Protein AF-A0A5K1FFJ9-F1 (afdb_monomer_lite)

Foldseek 3Di:
DAEPAQDADEEADDLCVLVPVPDLDYAHYHYHYDDDDHPSCVVSPDHD

Sequence (48 aa):
HFNLSWNTFDGNIPQQLDHMVNIEAIDLSHNKLSGEIPKSLEKLQHIQ

Organism: NCBI:txid210225

Radius of gyration: 10.24 Å; chains: 1; bounding box: 25×18×20 Å

pLDDT: mean 81.13, std 14.46, range [38.5, 96.88]

Structure (mmCIF, N/CA/C/O backbone):
data_AF-A0A5K1FFJ9-F1
#
_entry.id   AF-A0A5K1FFJ9-F1
#
loop_
_atom_site.group_PDB
_atom_site.id
_atom_site.type_symbol
_atom_site.label_atom_id
_atom_site.label_alt_id
_atom_site.label_comp_id
_atom_site.label_asym_id
_atom_site.label_entity_id
_atom_site.label_seq_id
_atom_site.pdbx_PDB_ins_code
_atom_site.Cartn_x
_atom_site.Cartn_y
_atom_site.Cartn_z
_atom_site.occupancy
_atom_site.B_iso_or_equiv
_atom_site.auth_seq_id
_atom_site.auth_comp_id
_atom_site.auth_asym_id
_atom_site.auth_atom_id
_atom_site.pdbx_PDB_model_num
ATOM 1 N N . HIS A 1 1 ? -12.812 -9.625 -0.737 1.00 75.62 1 HIS A N 1
ATOM 2 C CA . HIS A 1 1 ? -11.341 -9.774 -0.723 1.00 75.62 1 HIS A CA 1
ATOM 3 C C . HIS A 1 1 ? -10.789 -9.449 -2.109 1.00 75.62 1 HIS A C 1
ATOM 5 O O . HIS A 1 1 ? -11.257 -10.038 -3.078 1.00 75.62 1 HIS A O 1
ATOM 11 N N . PHE A 1 2 ? -9.864 -8.498 -2.222 1.00 85.50 2 PHE A N 1
ATOM 12 C CA . PHE A 1 2 ? -9.301 -8.010 -3.483 1.00 85.50 2 PHE A CA 1
ATOM 13 C C . PHE A 1 2 ? -7.773 -8.112 -3.433 1.00 85.50 2 PHE A C 1
ATOM 15 O O . PHE A 1 2 ? -7.149 -7.521 -2.560 1.00 85.50 2 PHE A O 1
ATOM 22 N N . ASN A 1 3 ? -7.172 -8.894 -4.328 1.00 89.19 3 ASN A N 1
ATOM 23 C CA . ASN A 1 3 ? -5.731 -9.133 -4.330 1.00 89.19 3 ASN A CA 1
ATOM 24 C C . ASN A 1 3 ? -5.062 -8.300 -5.432 1.00 89.19 3 ASN A C 1
ATOM 26 O O . ASN A 1 3 ? -5.369 -8.454 -6.614 1.00 89.19 3 ASN A O 1
ATOM 30 N N . LEU A 1 4 ? -4.156 -7.423 -5.011 1.00 90.12 4 LEU A N 1
ATOM 31 C CA . LEU A 1 4 ? -3.281 -6.605 -5.842 1.00 90.12 4 LEU A CA 1
ATOM 32 C C . LEU A 1 4 ? -1.800 -6.869 -5.524 1.00 90.12 4 LEU A C 1
ATOM 34 O O . LEU A 1 4 ? -0.935 -6.064 -5.894 1.00 90.12 4 LEU A O 1
ATOM 38 N N . SER A 1 5 ? -1.487 -7.971 -4.842 1.00 94.12 5 SER A N 1
ATOM 39 C CA . SER A 1 5 ? -0.114 -8.301 -4.508 1.00 94.12 5 SER A CA 1
ATOM 40 C C . SER A 1 5 ? 0.703 -8.676 -5.736 1.00 94.12 5 SER A C 1
ATOM 42 O O . SER A 1 5 ? 0.168 -8.999 -6.798 1.00 94.12 5 SER A O 1
ATOM 44 N N . TRP A 1 6 ? 2.025 -8.563 -5.602 1.00 96.31 6 TRP A N 1
ATOM 45 C CA . TRP A 1 6 ? 2.991 -8.878 -6.663 1.00 96.31 6 TRP A CA 1
ATOM 46 C C . TRP A 1 6 ? 2.840 -8.032 -7.931 1.00 96.31 6 TRP A C 1
ATOM 48 O O . TRP A 1 6 ? 3.120 -8.486 -9.041 1.00 96.31 6 TRP A O 1
ATOM 58 N N . ASN A 1 7 ? 2.433 -6.777 -7.762 1.00 95.44 7 ASN A N 1
ATOM 59 C CA . ASN A 1 7 ? 2.456 -5.785 -8.825 1.00 95.44 7 ASN A CA 1
ATOM 60 C C . ASN A 1 7 ? 3.663 -4.850 -8.667 1.00 95.44 7 ASN A C 1
ATOM 62 O O . ASN A 1 7 ? 4.499 -4.978 -7.770 1.00 95.44 7 ASN A O 1
ATOM 66 N N . THR A 1 8 ? 3.788 -3.902 -9.589 1.00 96.88 8 THR A N 1
ATOM 67 C CA . THR A 1 8 ? 4.843 -2.886 -9.558 1.00 96.88 8 THR A CA 1
ATOM 68 C C . THR A 1 8 ? 4.312 -1.517 -9.147 1.00 96.88 8 THR A C 1
ATOM 70 O O . THR A 1 8 ? 4.906 -0.520 -9.545 1.00 96.88 8 THR A O 1
ATOM 73 N N . PHE A 1 9 ? 3.204 -1.451 -8.395 1.00 94.44 9 PHE A N 1
ATOM 74 C CA . PHE A 1 9 ? 2.641 -0.178 -7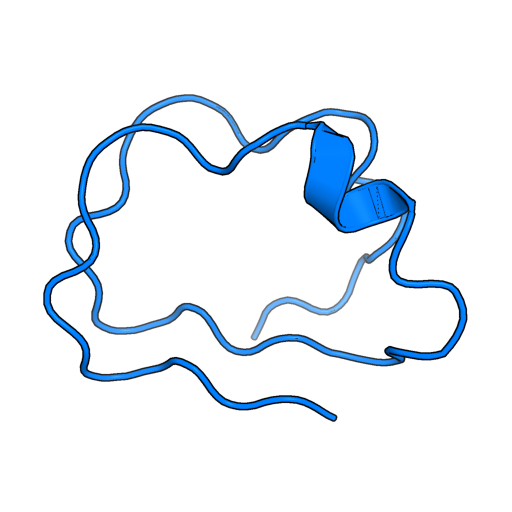.942 1.00 94.44 9 PHE A CA 1
ATOM 75 C C . PHE A 1 9 ? 3.622 0.539 -7.018 1.00 94.44 9 PHE A C 1
ATOM 77 O O . PHE A 1 9 ? 4.191 -0.083 -6.121 1.00 94.44 9 PHE A O 1
ATOM 84 N N . ASP A 1 10 ? 3.814 1.833 -7.236 1.00 95.44 10 ASP A N 1
ATOM 85 C CA . ASP A 1 10 ? 4.741 2.681 -6.499 1.00 95.44 10 ASP A CA 1
ATOM 86 C C . ASP A 1 10 ? 4.076 3.978 -6.013 1.00 95.44 10 ASP A C 1
ATOM 88 O O . ASP A 1 10 ? 2.936 4.289 -6.357 1.00 95.44 10 ASP A O 1
ATOM 92 N N . GLY A 1 11 ? 4.784 4.717 -5.157 1.00 94.44 11 GLY A N 1
ATOM 93 C CA . GLY A 1 11 ? 4.256 5.923 -4.516 1.00 94.44 11 GLY A CA 1
ATOM 94 C C . GLY A 1 11 ? 3.273 5.624 -3.381 1.00 94.44 11 GLY A C 1
ATOM 95 O O . GLY A 1 11 ? 3.309 4.549 -2.779 1.00 94.44 11 GLY A O 1
ATOM 96 N N . ASN A 1 12 ? 2.431 6.604 -3.054 1.00 93.19 12 ASN A N 1
ATOM 97 C CA . ASN A 1 12 ? 1.548 6.545 -1.891 1.00 93.19 12 ASN A CA 1
ATOM 98 C C . ASN A 1 12 ? 0.230 5.839 -2.200 1.00 93.19 12 ASN A C 1
ATOM 100 O O . ASN A 1 12 ? -0.311 5.938 -3.301 1.00 93.19 12 ASN A O 1
ATOM 104 N N . ILE A 1 13 ? -0.337 5.199 -1.178 1.00 90.00 13 ILE A N 1
ATOM 105 C CA . ILE A 1 13 ? -1.683 4.636 -1.250 1.00 90.00 13 ILE A CA 1
ATOM 106 C C . ILE A 1 13 ? -2.689 5.799 -1.388 1.00 90.00 13 ILE A C 1
ATOM 108 O O . ILE A 1 13 ? -2.704 6.692 -0.537 1.00 90.00 13 ILE A O 1
ATOM 112 N N . PRO A 1 14 ? -3.521 5.841 -2.443 1.00 88.12 14 PRO A N 1
ATOM 113 C CA . PRO A 1 14 ? -4.456 6.939 -2.655 1.00 88.12 14 PRO A CA 1
ATOM 114 C C . PRO A 1 14 ? -5.556 6.949 -1.590 1.00 88.12 14 PRO A C 1
ATOM 116 O O . PRO A 1 14 ? -6.134 5.916 -1.253 1.00 88.12 14 PRO A O 1
ATOM 119 N N . GLN A 1 15 ? -5.886 8.140 -1.088 1.00 84.19 15 GLN A N 1
ATOM 120 C CA . GLN A 1 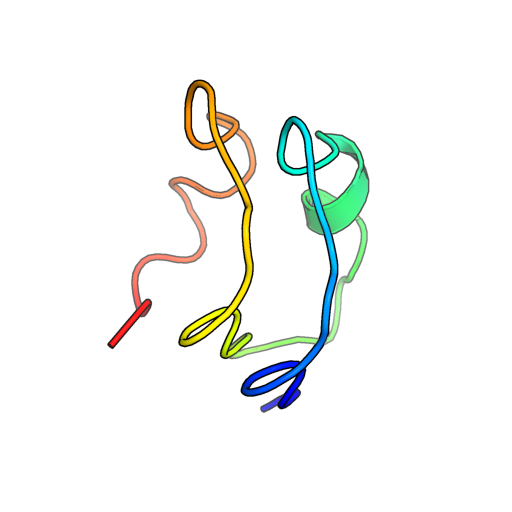15 ? -6.878 8.318 -0.024 1.00 84.19 15 GLN A CA 1
ATOM 121 C C . GLN A 1 15 ? -8.278 7.842 -0.441 1.00 84.19 15 GLN A C 1
ATOM 123 O O . GLN A 1 15 ? -9.041 7.417 0.416 1.00 84.19 15 GLN A O 1
ATOM 128 N N . GLN A 1 16 ? -8.558 7.853 -1.751 1.00 82.50 16 GLN A N 1
ATOM 129 C CA . GLN A 1 16 ? -9.816 7.472 -2.397 1.00 82.50 16 GLN A CA 1
ATOM 130 C C . GLN A 1 16 ? -10.146 5.972 -2.315 1.00 82.50 16 GLN A C 1
ATOM 132 O O . GLN A 1 16 ? -11.264 5.583 -2.650 1.00 82.50 16 GLN A O 1
ATOM 137 N N . LEU A 1 17 ? -9.203 5.121 -1.890 1.00 79.81 17 LEU A N 1
ATOM 138 C CA . LEU A 1 17 ? -9.455 3.688 -1.667 1.00 79.81 17 LEU A CA 1
ATOM 139 C C . LEU A 1 17 ? -10.531 3.438 -0.595 1.00 79.81 17 LEU A C 1
ATOM 141 O O . LEU A 1 17 ? -11.156 2.382 -0.586 1.00 79.81 17 LEU A O 1
ATOM 145 N N . ASP A 1 18 ? -10.798 4.419 0.266 1.00 74.62 18 ASP A N 1
ATOM 146 C CA . ASP A 1 18 ? -11.872 4.389 1.262 1.00 74.62 18 ASP A CA 1
ATOM 147 C C . ASP A 1 18 ? -13.290 4.397 0.668 1.00 74.62 18 ASP A C 1
ATOM 149 O O . ASP A 1 18 ? -14.233 3.944 1.314 1.00 74.62 18 ASP A O 1
ATOM 153 N N . HIS A 1 19 ? -13.453 4.854 -0.577 1.00 78.12 19 HIS A N 1
ATOM 154 C CA . HIS A 1 19 ? -14.734 4.859 -1.282 1.00 78.12 19 HIS A CA 1
ATOM 155 C C . HIS A 1 19 ? -15.079 3.491 -1.891 1.00 78.12 19 HIS A C 1
ATOM 157 O O . HIS A 1 19 ? -16.131 3.339 -2.515 1.00 78.12 19 HIS A O 1
ATOM 163 N N . MET A 1 20 ? -14.227 2.474 -1.733 1.00 76.31 20 MET A N 1
ATOM 164 C CA . MET A 1 20 ? -14.507 1.114 -2.195 1.00 76.31 20 MET A CA 1
ATOM 165 C C . MET A 1 20 ? -15.444 0.395 -1.210 1.00 76.31 20 MET A C 1
ATOM 167 O O . MET A 1 20 ? -15.034 -0.464 -0.438 1.00 76.31 20 MET A O 1
ATOM 171 N N . VAL A 1 21 ? -16.733 0.751 -1.265 1.00 64.88 21 VAL A N 1
ATOM 172 C CA . VAL A 1 21 ? -17.772 0.421 -0.260 1.00 64.88 21 VAL A CA 1
ATOM 173 C C . VAL A 1 21 ? -18.024 -1.085 -0.056 1.00 64.88 21 VAL A C 1
ATOM 175 O O . VAL A 1 21 ? -18.624 -1.474 0.937 1.00 64.88 21 VAL A O 1
ATOM 178 N N . ASN A 1 22 ? -17.547 -1.951 -0.955 1.00 75.38 22 ASN A N 1
ATOM 179 C CA . ASN A 1 22 ? -17.810 -3.397 -0.913 1.00 75.38 22 ASN A CA 1
ATOM 180 C C . ASN A 1 22 ? -16.555 -4.261 -0.717 1.00 75.38 22 ASN A C 1
ATOM 182 O O . ASN A 1 22 ? -16.610 -5.474 -0.927 1.00 75.38 22 ASN A O 1
ATOM 186 N N . ILE A 1 23 ? -15.412 -3.667 -0.364 1.00 74.62 23 ILE A N 1
ATOM 187 C CA . ILE A 1 23 ? -14.193 -4.444 -0.143 1.00 74.62 23 ILE A CA 1
ATOM 188 C C . ILE A 1 23 ? -13.964 -4.692 1.345 1.00 74.62 23 ILE A C 1
ATOM 190 O O . ILE A 1 23 ? -13.668 -3.782 2.105 1.00 74.62 23 ILE A O 1
ATOM 194 N N . GLU A 1 24 ? -14.033 -5.965 1.732 1.00 77.44 24 GLU A N 1
ATOM 195 C CA . GLU A 1 24 ? -13.733 -6.421 3.097 1.00 77.44 24 GLU A CA 1
ATOM 196 C C . GLU A 1 24 ? -12.229 -6.504 3.402 1.00 77.44 24 GLU A C 1
ATOM 198 O O . GLU A 1 24 ? -11.825 -6.387 4.552 1.00 77.44 24 GLU A O 1
ATOM 203 N N . ALA A 1 25 ? -11.396 -6.741 2.384 1.00 78.81 25 ALA A N 1
ATOM 204 C CA . ALA A 1 25 ? -9.946 -6.884 2.525 1.00 78.81 25 ALA A CA 1
ATOM 205 C C . ALA A 1 25 ? -9.251 -6.593 1.192 1.00 78.81 25 ALA A C 1
ATOM 207 O O . ALA A 1 25 ? -9.744 -7.044 0.149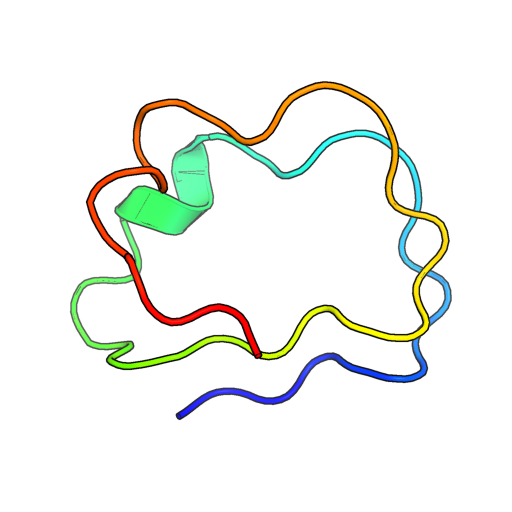 1.00 78.81 25 ALA A O 1
ATOM 208 N N . ILE A 1 26 ? -8.117 -5.889 1.235 1.00 84.88 26 ILE A N 1
ATOM 209 C CA . ILE A 1 26 ? -7.231 -5.650 0.090 1.00 84.88 26 ILE A CA 1
ATOM 210 C C . ILE A 1 26 ? -5.832 -6.151 0.443 1.00 84.88 26 ILE A C 1
ATOM 212 O O . ILE A 1 26 ? -5.263 -5.710 1.438 1.00 84.88 26 ILE A O 1
ATOM 216 N N . ASP A 1 27 ? -5.270 -7.018 -0.393 1.00 87.94 27 ASP A N 1
ATOM 217 C CA . ASP A 1 27 ? -3.860 -7.400 -0.319 1.00 87.94 27 ASP A CA 1
ATOM 218 C C . ASP A 1 27 ? -3.042 -6.512 -1.271 1.00 87.94 27 ASP A C 1
ATOM 220 O O . ASP A 1 27 ? -3.215 -6.570 -2.488 1.00 87.94 27 ASP A O 1
ATOM 224 N N . LEU A 1 28 ? -2.176 -5.666 -0.708 1.00 90.50 28 LEU A N 1
ATOM 225 C CA . LEU A 1 28 ? -1.245 -4.788 -1.433 1.00 90.50 28 LEU A CA 1
ATOM 226 C C . LEU A 1 28 ? 0.218 -5.234 -1.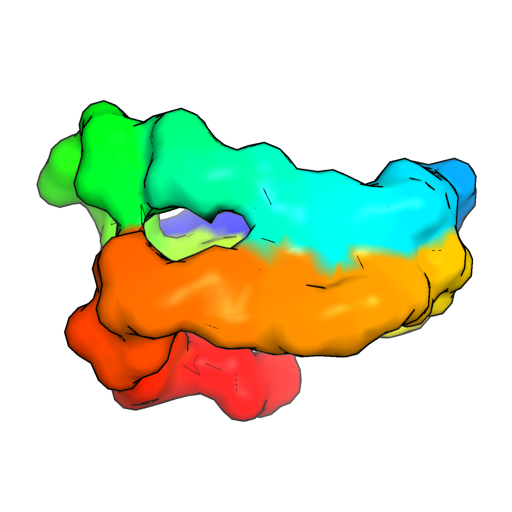278 1.00 90.50 28 LEU A C 1
ATOM 22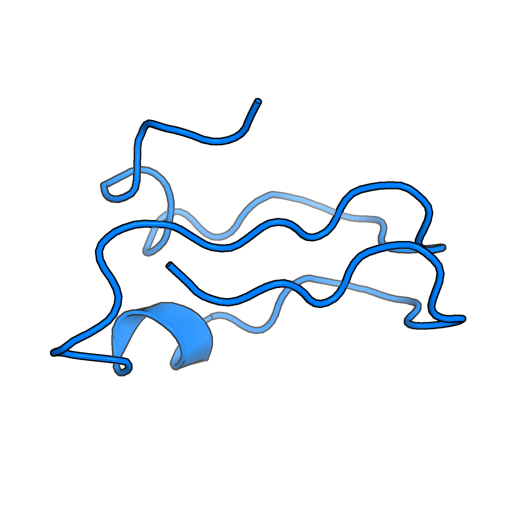8 O O . LEU A 1 28 ? 1.130 -4.500 -1.674 1.00 90.50 28 LEU A O 1
ATOM 232 N N . SER A 1 29 ? 0.461 -6.407 -0.689 1.00 88.75 29 SER A N 1
ATOM 233 C CA . SER A 1 29 ? 1.807 -6.908 -0.411 1.00 88.75 29 SER A CA 1
ATOM 234 C C . SER A 1 29 ? 2.635 -7.068 -1.691 1.00 88.75 29 SER A C 1
ATOM 236 O O . SER A 1 29 ? 2.116 -7.119 -2.804 1.00 88.75 29 SER A O 1
ATOM 238 N N . HIS A 1 30 ? 3.961 -7.115 -1.565 1.00 94.69 30 HIS A N 1
ATOM 239 C CA . HIS A 1 30 ? 4.855 -7.286 -2.720 1.00 94.69 30 HIS A CA 1
ATOM 240 C C . HIS A 1 30 ? 4.674 -6.228 -3.833 1.00 94.69 30 HIS A C 1
ATOM 242 O O . HIS A 1 30 ? 4.796 -6.540 -5.014 1.00 94.69 30 HIS A O 1
ATOM 248 N N . ASN A 1 31 ? 4.412 -4.975 -3.450 1.00 93.81 31 ASN A N 1
ATOM 249 C CA . ASN A 1 31 ? 4.474 -3.795 -4.318 1.00 93.81 31 ASN A CA 1
ATOM 250 C C . ASN A 1 31 ? 5.642 -2.876 -3.909 1.00 93.81 31 ASN A C 1
ATOM 252 O O . ASN A 1 31 ? 6.371 -3.156 -2.958 1.00 93.81 31 ASN A O 1
ATOM 256 N N . LYS A 1 32 ? 5.821 -1.758 -4.617 1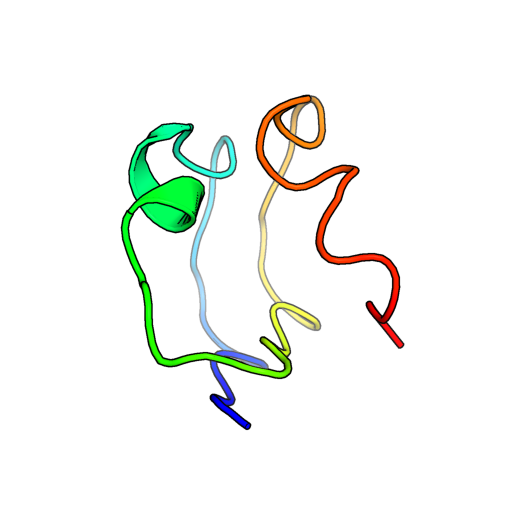.00 95.94 32 LYS A N 1
ATOM 257 C CA . LYS A 1 32 ? 6.811 -0.705 -4.324 1.00 95.94 32 LYS A CA 1
ATOM 258 C C . LYS A 1 32 ? 6.169 0.532 -3.678 1.00 95.94 32 LYS A C 1
ATOM 260 O O . LYS A 1 32 ? 6.660 1.649 -3.840 1.00 95.94 32 LYS A O 1
ATOM 265 N N . LEU A 1 33 ? 5.052 0.334 -2.979 1.00 92.94 33 LEU A N 1
ATOM 266 C CA . LEU A 1 33 ? 4.327 1.398 -2.290 1.00 92.94 33 LEU A CA 1
ATOM 267 C C . LEU A 1 33 ? 5.186 1.985 -1.161 1.00 92.94 33 LEU A C 1
ATOM 269 O O . LEU A 1 33 ? 5.943 1.279 -0.495 1.00 92.94 33 LEU A O 1
ATOM 273 N N . SER A 1 34 ? 5.070 3.291 -0.955 1.00 91.88 34 SER A N 1
ATOM 274 C CA . SER A 1 34 ? 5.812 4.068 0.041 1.00 91.88 34 SER A CA 1
ATOM 275 C C . SER A 1 34 ? 4.924 5.175 0.621 1.00 91.88 34 SER A C 1
ATOM 277 O O . SER A 1 34 ? 3.781 5.341 0.205 1.00 91.88 34 SER A O 1
ATOM 279 N N . GLY A 1 35 ? 5.419 5.919 1.610 1.00 89.25 35 GLY A N 1
ATOM 280 C CA . GLY A 1 35 ? 4.625 6.943 2.294 1.00 89.25 35 GLY A CA 1
ATOM 281 C C . GLY A 1 35 ? 3.713 6.375 3.385 1.00 89.25 35 GLY A C 1
ATOM 282 O O . GLY A 1 35 ? 3.851 5.228 3.806 1.00 89.25 35 GLY A O 1
ATOM 283 N N . GLU A 1 36 ? 2.819 7.216 3.896 1.00 87.62 36 GLU A N 1
ATOM 284 C CA . GLU A 1 36 ? 1.934 6.862 5.008 1.00 87.62 36 GLU A CA 1
ATOM 285 C C . GLU A 1 36 ? 0.697 6.101 4.526 1.00 87.62 36 GLU A C 1
ATOM 287 O O . GLU A 1 36 ? 0.165 6.371 3.447 1.00 87.62 36 GLU A O 1
ATOM 292 N N . ILE A 1 37 ? 0.199 5.184 5.360 1.00 84.81 37 ILE A N 1
ATOM 293 C CA . ILE A 1 37 ? -1.120 4.582 5.155 1.00 84.81 37 ILE A CA 1
ATOM 294 C C . ILE A 1 37 ? -2.170 5.681 5.389 1.00 84.81 37 ILE A C 1
ATOM 296 O O . ILE A 1 37 ? -2.192 6.276 6.469 1.00 84.81 37 ILE A O 1
ATOM 300 N N . PRO A 1 38 ? -3.051 5.972 4.415 1.00 85.75 38 PRO A N 1
ATOM 301 C CA . PRO A 1 38 ? -4.115 6.946 4.591 1.00 85.75 38 PRO A CA 1
ATOM 302 C C . PRO A 1 38 ? -4.964 6.627 5.820 1.00 85.75 38 PRO A C 1
ATOM 304 O O . PRO A 1 38 ? -5.457 5.511 5.965 1.00 85.75 38 PRO A O 1
ATOM 307 N N . LYS A 1 39 ? -5.230 7.631 6.663 1.00 82.31 39 LYS A N 1
ATOM 308 C CA . LYS A 1 39 ? -6.121 7.497 7.835 1.00 82.31 39 LYS A CA 1
ATOM 309 C C . LYS A 1 39 ? -7.517 6.982 7.482 1.00 82.31 39 LYS A C 1
ATOM 311 O O . LYS A 1 39 ? -8.197 6.389 8.311 1.00 82.31 39 LYS A O 1
ATOM 316 N N . SER A 1 40 ? -7.962 7.206 6.248 1.00 77.75 40 SER A N 1
ATOM 317 C CA . SER A 1 40 ? -9.227 6.668 5.755 1.00 77.75 40 SER A CA 1
ATOM 318 C C . SER A 1 40 ? -9.218 5.133 5.658 1.00 77.75 40 SER A C 1
ATOM 320 O O . SER A 1 40 ? -10.260 4.507 5.844 1.00 77.75 40 SER A O 1
ATOM 322 N N . LEU A 1 41 ? -8.039 4.525 5.483 1.00 75.06 41 LEU A N 1
ATOM 323 C CA . LEU A 1 41 ? -7.815 3.078 5.466 1.00 75.06 41 LEU A CA 1
ATOM 324 C C . LEU A 1 41 ? -7.431 2.499 6.836 1.00 75.06 41 LEU A C 1
ATOM 326 O O . LEU A 1 41 ? -7.477 1.284 6.986 1.00 75.06 41 LEU A O 1
ATOM 330 N N . GLU A 1 42 ? -7.152 3.314 7.865 1.00 67.25 42 GLU A N 1
ATOM 331 C CA . GLU A 1 42 ? -6.999 2.811 9.249 1.00 67.25 42 GLU A CA 1
ATOM 332 C C . GLU A 1 42 ? -8.261 2.087 9.744 1.00 67.25 42 GLU A C 1
ATOM 334 O O . GLU A 1 42 ? -8.182 1.248 10.637 1.00 67.25 42 GLU A O 1
ATOM 339 N N . LYS A 1 43 ? -9.433 2.375 9.162 1.00 60.56 43 LYS A N 1
ATOM 340 C CA . LYS A 1 43 ? -10.680 1.654 9.461 1.00 60.56 43 LYS A CA 1
ATOM 341 C C . LYS A 1 43 ? -10.758 0.273 8.804 1.00 60.56 43 LYS A C 1
ATOM 343 O O . LYS A 1 43 ? -11.542 -0.555 9.257 1.00 60.56 43 LYS A O 1
ATOM 348 N N . LEU A 1 44 ? -9.952 0.012 7.774 1.00 58.66 44 LEU A N 1
ATOM 349 C CA . LEU A 1 44 ? -9.810 -1.291 7.122 1.00 58.66 44 LEU A CA 1
ATOM 350 C C . LEU A 1 44 ? -8.673 -2.068 7.804 1.00 58.66 44 LEU A C 1
ATOM 352 O O . LEU A 1 44 ? -7.675 -2.439 7.189 1.00 58.66 44 LEU A O 1
ATOM 356 N N . GLN A 1 45 ? -8.792 -2.271 9.116 1.00 46.88 45 GLN A N 1
ATOM 357 C CA . GLN A 1 45 ? -7.838 -3.050 9.905 1.00 46.88 45 GLN A CA 1
ATOM 358 C C . GLN A 1 45 ? -7.996 -4.547 9.608 1.00 46.88 45 GLN A C 1
ATOM 360 O O . GLN A 1 45 ? -8.594 -5.279 10.382 1.00 46.88 45 GLN A O 1
ATOM 365 N N . HIS A 1 46 ? -7.464 -4.994 8.471 1.00 47.16 46 HIS A N 1
ATOM 366 C CA . HIS A 1 46 ? -6.949 -6.351 8.267 1.00 47.16 46 HIS A CA 1
ATOM 367 C C . HIS A 1 46 ? -6.065 -6.367 7.015 1.00 47.16 46 HIS A C 1
ATOM 369 O O . HIS A 1 46 ? -6.453 -6.834 5.948 1.00 47.16 46 HIS A O 1
ATOM 375 N N . ILE A 1 47 ? -4.862 -5.814 7.164 1.00 46.03 47 ILE A N 1
ATOM 376 C CA . ILE A 1 47 ? -3.780 -5.946 6.189 1.00 46.03 47 ILE A CA 1
ATOM 377 C C . ILE A 1 47 ? -2.839 -7.005 6.777 1.00 46.03 47 ILE A C 1
ATOM 379 O O . ILE A 1 47 ? -2.147 -6.728 7.758 1.00 46.03 47 ILE A O 1
ATOM 383 N N . GLN A 1 48 ? -2.912 -8.236 6.269 1.00 38.50 48 GLN A N 1
ATOM 384 C CA . GLN A 1 48 ? -1.911 -9.286 6.495 1.00 38.50 48 GLN A CA 1
ATOM 385 C C . GLN A 1 48 ? -1.152 -9.511 5.198 1.00 38.50 48 GLN A C 1
ATOM 387 O O . GLN A 1 48 ? -1.824 -9.496 4.143 1.00 38.50 48 GLN A O 1
#

Secondary structure (DSSP, 8-state):
-EE-TTS--EEPPPGGGGG-TT-S-EE--SSEE-SPPPTTTTTS----

InterPro domains:
  IPR001611 Leucine-rich repeat [PF00560] (1-20)
  IPR001611 Leucine-rich repeat [PF00560] (22-44)
  IPR032675 Leucine-rich repeat domain superfamily [G3DSA:3.80.10.10] (1-48)
  IPR046956 Receptor-like protein 23-like [PTHR48063] (2-46)